Protein AF-A0A3P6PUI5-F1 (afdb_monomer)

Organism: Anisakis simplex (NCBI:txid6269)

pLDDT: mean 71.24, std 19.74, range [32.16, 93.94]

Foldseek 3Di:
DDDDDPDQDPDPDPDPDPDPDDPDDDHDHVLNVCLLVLVVVVVCVVFDQQDQPLVVLCQQQVVLNVQSVVLDPRRDGNVNDDPVSSVSSCVSRVVRLDPSGPCNVVSVVSCVVSVDDDPVVVPPD

Secondary structure (DSSP, 8-state):
------------------------S----HHHHHHHHHHHHHHHTT--TTSBHHHHHHHH-GGGHHHHHHHS-TT-BGGG--HHHHHHHHHHHHTT-STT-TTHHHHHHHHHHHSPPPGGGS---

Structure (mmCIF, N/CA/C/O backbone):
data_AF-A0A3P6PUI5-F1
#
_entry.id   AF-A0A3P6PUI5-F1
#
loop_
_atom_site.group_PDB
_atom_site.id
_atom_site.type_symbol
_atom_site.label_atom_id
_atom_site.label_alt_id
_atom_site.label_comp_id
_atom_site.label_asym_id
_atom_site.label_entity_id
_atom_site.label_seq_id
_atom_site.pdbx_PDB_ins_code
_atom_site.Cartn_x
_atom_site.Cartn_y
_atom_site.Cartn_z
_atom_site.occupancy
_atom_site.B_iso_or_equiv
_atom_site.auth_seq_id
_atom_site.auth_comp_id
_atom_site.auth_asym_id
_atom_site.auth_atom_id
_atom_site.pdbx_PDB_model_num
ATOM 1 N N . MET A 1 1 ? -5.013 -26.810 -13.406 1.00 37.06 1 MET A N 1
ATOM 2 C CA . MET A 1 1 ? -4.726 -25.360 -13.401 1.00 37.06 1 MET A CA 1
ATOM 3 C C . MET A 1 1 ? -3.302 -25.180 -13.888 1.00 37.06 1 MET A C 1
ATOM 5 O O . MET A 1 1 ? -2.391 -25.677 -13.243 1.00 37.06 1 MET A O 1
ATOM 9 N N . GLN A 1 2 ? -3.127 -24.600 -15.072 1.00 32.16 2 GLN A N 1
ATOM 10 C CA . GLN A 1 2 ? -1.831 -24.424 -15.724 1.00 32.16 2 GLN A CA 1
ATOM 11 C C . GLN A 1 2 ? -1.387 -22.988 -15.429 1.00 32.16 2 GLN A C 1
ATOM 13 O O . GLN A 1 2 ? -2.046 -22.048 -15.863 1.00 32.16 2 GLN A O 1
ATOM 18 N N . ILE A 1 3 ? -0.349 -22.814 -14.609 1.00 42.12 3 ILE A N 1
ATOM 19 C CA . ILE A 1 3 ? 0.228 -21.490 -14.357 1.00 42.12 3 ILE A CA 1
ATOM 20 C C . ILE A 1 3 ? 0.947 -21.085 -15.648 1.00 42.12 3 ILE A C 1
ATOM 22 O O . ILE A 1 3 ? 1.871 -21.772 -16.081 1.00 42.12 3 ILE A O 1
ATOM 26 N N . GLY A 1 4 ? 0.454 -20.034 -16.306 1.00 42.62 4 GLY A N 1
ATOM 27 C CA . GLY A 1 4 ? 1.044 -19.498 -17.530 1.00 42.62 4 GLY A CA 1
ATOM 28 C C . GLY A 1 4 ? 2.492 -19.063 -17.299 1.00 42.62 4 GLY A C 1
ATOM 29 O O . GLY A 1 4 ? 2.821 -18.497 -16.259 1.00 42.62 4 GLY A O 1
ATOM 30 N N . SER A 1 5 ? 3.361 -19.362 -18.265 1.00 39.81 5 SER A N 1
ATOM 31 C CA . SER A 1 5 ? 4.780 -19.007 -18.226 1.00 39.81 5 SER A CA 1
ATOM 32 C C . SER A 1 5 ? 4.955 -17.484 -18.244 1.00 39.81 5 SER A C 1
ATOM 34 O O . SER A 1 5 ? 4.629 -16.832 -19.236 1.00 39.81 5 SER A O 1
ATOM 36 N N . LEU A 1 6 ? 5.482 -16.913 -17.158 1.00 38.72 6 LEU A N 1
ATOM 37 C CA . LEU A 1 6 ? 5.950 -15.527 -17.116 1.00 38.72 6 LEU A CA 1
ATOM 38 C C . LEU A 1 6 ? 7.281 -15.449 -17.872 1.00 38.72 6 LEU A C 1
ATOM 40 O O . LEU A 1 6 ? 8.345 -15.730 -17.323 1.00 38.72 6 LEU A O 1
ATOM 44 N N . THR A 1 7 ? 7.218 -15.094 -19.152 1.00 40.38 7 THR A N 1
ATOM 45 C CA . THR A 1 7 ? 8.421 -14.876 -19.961 1.00 40.38 7 THR A CA 1
ATOM 46 C C . THR A 1 7 ? 8.970 -13.486 -19.639 1.00 40.38 7 THR A C 1
ATOM 48 O O . THR A 1 7 ? 8.430 -12.484 -20.100 1.00 40.38 7 THR A O 1
ATOM 51 N N . LEU A 1 8 ? 10.021 -13.409 -18.814 1.00 38.25 8 LEU A N 1
ATOM 52 C CA . LEU A 1 8 ? 10.769 -12.166 -18.601 1.00 38.25 8 LEU A CA 1
ATOM 53 C C . LEU A 1 8 ? 11.559 -11.840 -19.877 1.00 38.25 8 LEU A C 1
ATOM 55 O O . LEU A 1 8 ? 12.567 -12.483 -20.171 1.00 38.25 8 LEU A O 1
ATOM 59 N N . ALA A 1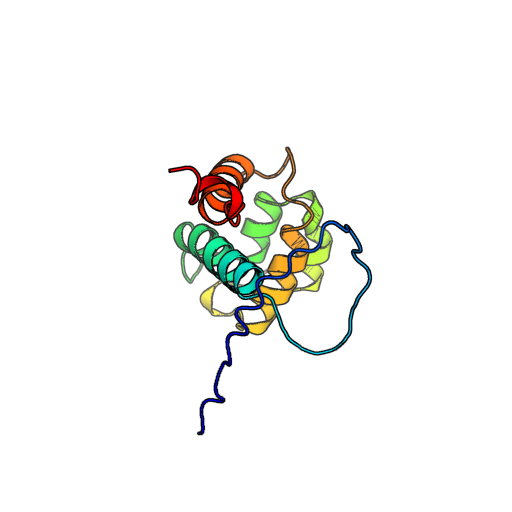 9 ? 11.126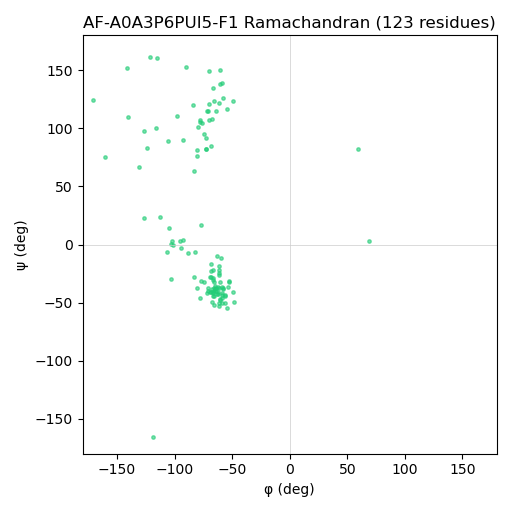 -10.827 -20.624 1.00 43.66 9 ALA A N 1
ATOM 60 C CA . ALA A 1 9 ? 11.938 -10.254 -21.689 1.00 43.66 9 ALA A CA 1
ATOM 61 C C . ALA A 1 9 ? 13.030 -9.375 -21.060 1.00 43.66 9 ALA A C 1
ATOM 63 O O . ALA A 1 9 ? 12.764 -8.273 -20.582 1.00 43.66 9 ALA A O 1
ATOM 64 N N . ASN A 1 10 ? 14.270 -9.869 -21.033 1.00 39.94 10 ASN A N 1
ATOM 65 C CA . ASN A 1 10 ? 15.436 -9.080 -20.639 1.00 39.94 10 ASN A CA 1
ATOM 66 C C . ASN A 1 10 ? 15.929 -8.261 -21.843 1.00 39.94 10 ASN A C 1
ATOM 68 O O . ASN A 1 10 ? 17.021 -8.491 -22.360 1.00 39.94 10 ASN A O 1
ATOM 72 N N . THR A 1 11 ? 15.091 -7.349 -22.340 1.00 38.31 11 THR A N 1
ATOM 73 C CA . THR A 1 11 ? 15.483 -6.435 -23.416 1.00 38.31 11 THR A CA 1
ATOM 74 C C . THR A 1 11 ? 16.334 -5.327 -22.809 1.00 38.31 11 THR A C 1
ATOM 76 O O . THR A 1 11 ? 15.832 -4.441 -22.116 1.00 38.31 11 THR A O 1
ATOM 79 N N . ILE A 1 12 ? 17.644 -5.394 -23.047 1.00 42.22 12 ILE A N 1
ATOM 80 C CA . ILE A 1 12 ? 18.561 -4.274 -22.831 1.00 42.22 12 ILE A CA 1
ATOM 81 C C . ILE A 1 12 ? 18.268 -3.275 -23.957 1.00 42.22 12 ILE A C 1
ATOM 83 O O . ILE A 1 12 ? 18.902 -3.305 -25.005 1.00 42.22 12 ILE A O 1
ATOM 87 N N . ALA A 1 13 ? 17.228 -2.463 -23.775 1.00 39.44 13 ALA A N 1
ATOM 88 C CA . ALA A 1 13 ? 16.970 -1.315 -24.630 1.00 39.44 13 ALA A CA 1
ATOM 89 C C . ALA A 1 13 ? 17.932 -0.201 -24.204 1.00 39.44 13 ALA A C 1
ATOM 91 O O . ALA A 1 13 ? 17.796 0.366 -23.118 1.00 39.44 13 ALA A O 1
ATOM 92 N N . ASN A 1 14 ? 18.943 0.050 -25.035 1.00 41.94 14 ASN A N 1
ATOM 93 C CA . ASN A 1 14 ? 19.571 1.361 -25.096 1.00 41.94 14 ASN A CA 1
ATOM 94 C C . ASN A 1 14 ? 18.565 2.273 -25.801 1.00 41.94 14 ASN A C 1
ATOM 96 O O . ASN A 1 14 ? 18.567 2.309 -27.023 1.00 41.94 14 ASN A O 1
ATOM 100 N N . ASP A 1 15 ? 17.702 2.942 -25.045 1.00 38.16 15 ASP A N 1
ATOM 101 C CA . ASP A 1 15 ? 16.873 4.028 -25.566 1.00 38.16 15 ASP A CA 1
ATOM 102 C C . ASP A 1 15 ? 17.094 5.246 -24.673 1.00 38.16 15 ASP A C 1
ATOM 104 O O . ASP A 1 15 ? 16.552 5.365 -23.571 1.00 38.16 15 ASP A O 1
ATOM 108 N N . ASP A 1 16 ? 17.979 6.114 -25.158 1.00 44.59 16 ASP A N 1
ATOM 109 C CA . ASP A 1 16 ? 17.875 7.549 -24.957 1.00 44.59 16 ASP A CA 1
ATOM 110 C C . ASP A 1 16 ? 16.650 8.005 -25.759 1.00 44.59 16 ASP A C 1
ATOM 112 O O . ASP A 1 16 ? 16.802 8.356 -26.916 1.00 44.59 16 ASP A O 1
ATOM 116 N N . ASP A 1 17 ? 15.443 7.911 -25.201 1.00 39.81 17 ASP A N 1
ATOM 117 C CA . ASP A 1 17 ? 14.344 8.820 -25.540 1.00 39.81 17 ASP A CA 1
ATOM 118 C C . ASP A 1 17 ? 13.164 8.621 -24.580 1.00 39.81 17 ASP A C 1
ATOM 120 O O . ASP A 1 17 ? 12.647 7.528 -24.341 1.00 39.81 17 ASP A O 1
ATOM 124 N N . ASP A 1 18 ? 12.797 9.741 -23.975 1.00 46.84 18 ASP A N 1
ATOM 125 C CA . ASP A 1 18 ? 11.717 9.930 -23.024 1.00 46.84 18 ASP A CA 1
ATOM 126 C C . ASP A 1 18 ? 10.413 10.056 -23.833 1.00 46.84 18 ASP A C 1
ATOM 128 O O . ASP A 1 18 ? 9.968 11.161 -24.135 1.00 46.84 18 ASP A O 1
ATOM 132 N N . ASP A 1 19 ? 9.825 8.931 -24.253 1.00 36.50 19 ASP A N 1
ATOM 133 C CA . ASP A 1 19 ? 8.465 8.918 -24.803 1.00 36.50 19 ASP A CA 1
ATOM 134 C C . ASP A 1 19 ? 7.531 8.093 -23.911 1.00 36.50 19 ASP A C 1
ATOM 136 O O . ASP A 1 19 ? 7.493 6.862 -23.911 1.00 36.50 19 ASP A O 1
ATOM 140 N N . LEU A 1 20 ? 6.766 8.827 -23.106 1.00 45.81 20 LEU A N 1
ATOM 141 C CA . LEU A 1 20 ? 5.728 8.342 -22.201 1.00 45.81 20 LEU A CA 1
ATOM 142 C C . LEU A 1 20 ? 4.421 7.971 -22.931 1.00 45.81 20 LEU A C 1
ATOM 144 O O . LEU A 1 20 ? 3.380 7.840 -22.282 1.00 45.81 20 LEU A O 1
ATOM 148 N N . THR A 1 21 ? 4.432 7.786 -24.256 1.00 46.12 21 THR A N 1
ATOM 149 C CA . THR A 1 21 ? 3.222 7.484 -25.034 1.00 46.12 21 THR A CA 1
ATOM 150 C C . THR A 1 21 ? 3.341 6.198 -25.859 1.00 46.12 21 THR A C 1
ATOM 152 O O . THR A 1 21 ? 3.603 6.202 -27.052 1.00 46.12 21 THR A O 1
ATOM 155 N N . GLY A 1 22 ? 3.089 5.045 -25.228 1.00 36.97 22 GLY A N 1
ATOM 156 C CA . GLY A 1 22 ? 3.090 3.760 -25.938 1.00 36.97 22 GLY A CA 1
ATOM 157 C C . GLY A 1 22 ? 2.350 2.645 -25.208 1.00 36.97 22 GLY A C 1
ATOM 158 O O . GLY A 1 22 ? 2.963 1.746 -24.640 1.00 36.97 22 GLY A O 1
ATOM 159 N N . VAL A 1 23 ? 1.015 2.690 -25.223 1.00 48.41 23 VAL A N 1
ATOM 160 C CA . VAL A 1 23 ? 0.153 1.567 -24.816 1.00 48.41 23 VAL A CA 1
ATOM 161 C C . VAL A 1 23 ? 0.059 0.582 -25.982 1.00 48.41 23 VAL A C 1
ATOM 163 O O . VAL A 1 23 ? -0.955 0.551 -26.666 1.00 48.41 23 VAL A O 1
ATOM 166 N N . GLU A 1 24 ? 1.095 -0.225 -26.233 1.00 42.88 24 GLU A N 1
ATOM 167 C CA . GLU A 1 24 ? 1.026 -1.295 -27.241 1.00 42.88 24 GLU A CA 1
ATOM 168 C C . GLU A 1 24 ? 1.742 -2.570 -26.746 1.00 42.88 24 GLU A C 1
ATOM 170 O O . GLU A 1 24 ? 2.958 -2.626 -26.620 1.00 42.88 24 GLU A O 1
ATOM 175 N N . ASN A 1 25 ? 0.954 -3.613 -26.449 1.00 40.25 25 ASN A N 1
ATOM 176 C CA . ASN A 1 25 ? 1.363 -4.999 -26.168 1.00 40.25 25 ASN A CA 1
ATOM 177 C C . ASN A 1 25 ? 2.320 -5.274 -24.984 1.00 40.25 25 ASN A C 1
ATOM 179 O O . ASN A 1 25 ? 3.483 -5.623 -25.146 1.00 40.25 25 ASN A O 1
ATOM 183 N N . GLY A 1 26 ? 1.744 -5.352 -23.779 1.00 46.69 26 GLY A N 1
ATOM 184 C CA . GLY A 1 26 ? 1.833 -6.565 -22.946 1.00 46.69 26 GLY A CA 1
ATOM 185 C C . GLY A 1 26 ? 3.174 -6.980 -22.324 1.00 46.69 26 GLY A C 1
ATOM 186 O O . GLY A 1 26 ? 3.208 -8.006 -21.648 1.00 46.69 26 GLY A O 1
ATOM 187 N N . THR A 1 27 ? 4.259 -6.227 -22.477 1.00 47.41 27 THR A N 1
ATOM 188 C CA . THR A 1 27 ? 5.498 -6.473 -21.723 1.00 47.41 27 THR A CA 1
ATOM 189 C C . THR A 1 27 ? 5.666 -5.417 -20.643 1.00 47.41 27 THR A C 1
ATOM 191 O O . THR A 1 27 ? 6.282 -4.378 -20.856 1.00 47.41 27 THR A O 1
ATOM 194 N N . CYS A 1 28 ? 5.117 -5.690 -19.457 1.00 55.72 28 CYS A N 1
ATOM 195 C CA . CYS A 1 28 ? 5.483 -4.948 -18.254 1.00 55.72 28 CYS A CA 1
ATOM 196 C C . CYS A 1 28 ? 6.984 -5.167 -18.016 1.00 55.72 28 CYS A C 1
ATOM 198 O O . CYS A 1 28 ? 7.429 -6.319 -17.932 1.00 55.72 28 CYS A O 1
ATOM 200 N N . ARG A 1 29 ? 7.786 -4.093 -17.969 1.00 69.44 29 ARG A N 1
ATOM 201 C CA . ARG A 1 29 ? 9.230 -4.244 -17.751 1.00 69.44 29 ARG A CA 1
ATOM 202 C C . ARG A 1 29 ? 9.403 -4.917 -16.395 1.00 69.44 29 ARG A C 1
ATOM 204 O O . ARG A 1 29 ? 8.737 -4.559 -15.427 1.00 69.44 29 ARG A O 1
ATOM 211 N N . ALA A 1 30 ? 10.320 -5.877 -16.295 1.00 73.31 30 ALA A N 1
ATOM 212 C CA . ALA A 1 30 ? 10.578 -6.567 -15.029 1.00 73.31 30 ALA A CA 1
ATOM 213 C C . ALA A 1 30 ? 10.865 -5.581 -13.879 1.00 73.31 30 ALA A C 1
ATOM 215 O O . ALA A 1 30 ? 10.498 -5.838 -12.736 1.00 73.31 30 ALA A O 1
ATOM 216 N N . ALA A 1 31 ? 11.464 -4.429 -14.199 1.00 69.88 31 ALA A N 1
ATOM 217 C CA . ALA A 1 31 ? 11.679 -3.326 -13.273 1.00 69.88 31 ALA A CA 1
ATOM 218 C C . ALA A 1 31 ? 10.373 -2.777 -12.666 1.00 69.88 31 ALA A C 1
ATOM 220 O O . ALA A 1 31 ? 10.331 -2.552 -11.460 1.00 69.88 31 ALA A O 1
ATOM 221 N N . ASP A 1 32 ? 9.308 -2.625 -13.455 1.00 74.12 32 ASP A N 1
ATOM 222 C CA . ASP A 1 32 ? 8.022 -2.081 -13.001 1.00 74.12 32 ASP A CA 1
ATOM 223 C C . ASP A 1 32 ? 7.299 -3.073 -12.082 1.00 74.12 32 ASP A C 1
ATOM 225 O O . ASP A 1 32 ? 6.769 -2.694 -11.036 1.00 74.12 32 ASP A O 1
ATOM 229 N N . ILE A 1 33 ? 7.350 -4.368 -12.419 1.00 79.50 33 ILE A N 1
ATOM 230 C CA . ILE A 1 33 ? 6.821 -5.443 -11.565 1.00 79.50 33 ILE A CA 1
ATOM 231 C C . ILE A 1 33 ? 7.566 -5.459 -10.231 1.00 79.50 33 ILE A C 1
ATOM 233 O O . ILE A 1 33 ? 6.945 -5.454 -9.166 1.00 79.50 33 ILE A O 1
ATOM 237 N N . LEU A 1 34 ? 8.901 -5.460 -10.279 1.00 77.06 34 LEU A N 1
ATOM 238 C CA . LEU A 1 34 ? 9.729 -5.453 -9.077 1.00 77.06 34 LEU A CA 1
ATOM 239 C C . LEU A 1 34 ? 9.431 -4.223 -8.228 1.00 77.06 34 LEU A C 1
ATOM 241 O O . LEU A 1 34 ? 9.250 -4.364 -7.026 1.00 77.06 34 LEU A O 1
ATOM 245 N N . LEU A 1 35 ? 9.300 -3.048 -8.836 1.00 79.00 35 LEU A N 1
ATOM 246 C CA . LEU A 1 35 ? 8.964 -1.817 -8.137 1.00 79.00 35 LEU A CA 1
ATOM 247 C C . LEU A 1 35 ? 7.602 -1.897 -7.432 1.00 79.00 35 LEU A C 1
ATOM 249 O O . LEU A 1 35 ? 7.527 -1.564 -6.248 1.00 79.00 35 LEU A O 1
ATOM 253 N N . LYS A 1 36 ? 6.555 -2.388 -8.109 1.00 83.94 36 LYS A N 1
ATOM 254 C CA . LYS A 1 36 ? 5.218 -2.601 -7.522 1.00 83.94 36 LYS A CA 1
ATOM 255 C C . LYS A 1 36 ? 5.255 -3.555 -6.327 1.00 83.94 36 LYS A C 1
ATOM 257 O O . LYS A 1 36 ? 4.753 -3.230 -5.250 1.00 83.94 36 LYS A O 1
ATOM 262 N N . TYR A 1 37 ? 5.889 -4.718 -6.487 1.00 83.06 37 TYR A N 1
ATOM 263 C CA . TYR A 1 37 ? 6.038 -5.702 -5.406 1.00 83.06 37 TYR A CA 1
ATOM 264 C C . TYR A 1 37 ? 6.770 -5.119 -4.209 1.00 83.06 37 TYR A C 1
ATOM 266 O O . TYR A 1 37 ? 6.384 -5.295 -3.054 1.00 83.06 37 TYR A O 1
ATOM 274 N N . ALA A 1 38 ? 7.858 -4.432 -4.502 1.00 79.38 38 ALA A N 1
ATOM 275 C CA . ALA A 1 38 ? 8.767 -3.927 -3.512 1.00 79.38 38 ALA A CA 1
ATOM 276 C C . ALA A 1 38 ? 8.101 -2.744 -2.750 1.00 79.38 38 ALA A C 1
ATOM 278 O O . ALA A 1 38 ? 8.196 -2.677 -1.521 1.00 79.38 38 ALA A O 1
ATOM 279 N N . PHE A 1 39 ? 7.319 -1.896 -3.436 1.00 85.00 39 PHE A N 1
ATOM 280 C CA . PHE A 1 39 ? 6.424 -0.912 -2.814 1.00 85.00 39 PHE A CA 1
ATOM 281 C C . PHE A 1 39 ? 5.465 -1.580 -1.824 1.00 85.00 39 PHE A C 1
ATOM 283 O O . PHE A 1 39 ? 5.446 -1.218 -0.644 1.00 85.00 39 PHE A O 1
ATOM 290 N N . TRP A 1 40 ? 4.713 -2.589 -2.274 1.00 87.62 40 TRP A N 1
ATOM 291 C CA . TRP A 1 40 ? 3.713 -3.232 -1.429 1.00 87.62 40 TRP A CA 1
ATOM 292 C C . TRP A 1 40 ? 4.328 -3.966 -0.246 1.00 87.62 40 TRP A C 1
ATOM 294 O O . TRP A 1 40 ? 3.792 -3.838 0.847 1.00 87.62 40 TRP A O 1
ATOM 304 N N . LEU A 1 41 ? 5.488 -4.609 -0.399 1.00 84.81 41 LEU A N 1
ATOM 305 C CA . LEU A 1 41 ? 6.216 -5.209 0.724 1.00 84.81 41 LEU A CA 1
ATOM 306 C C . LEU A 1 41 ? 6.522 -4.189 1.830 1.00 84.81 41 LEU A C 1
ATOM 308 O O . LEU A 1 41 ? 6.336 -4.491 3.009 1.00 84.81 41 LEU A O 1
ATOM 312 N N . ASN A 1 42 ? 6.957 -2.980 1.464 1.00 83.12 42 ASN A N 1
ATOM 313 C CA . ASN A 1 42 ? 7.243 -1.924 2.436 1.00 83.12 42 ASN A CA 1
ATOM 314 C C . ASN A 1 42 ? 5.963 -1.410 3.116 1.00 83.12 42 ASN A C 1
ATOM 316 O O . ASN A 1 42 ? 5.937 -1.201 4.330 1.00 83.12 42 ASN A O 1
ATOM 320 N N . ILE A 1 43 ? 4.884 -1.239 2.347 1.00 86.12 43 ILE A N 1
ATOM 321 C CA . ILE A 1 43 ? 3.589 -0.795 2.872 1.00 86.12 43 ILE A CA 1
ATOM 322 C C . ILE A 1 43 ? 2.985 -1.847 3.806 1.00 86.12 43 ILE A C 1
ATOM 324 O O . ILE A 1 43 ? 2.649 -1.538 4.949 1.00 86.12 43 ILE A O 1
ATOM 328 N N . THR A 1 44 ? 2.875 -3.099 3.363 1.00 86.88 44 THR A N 1
ATOM 329 C CA . THR A 1 44 ? 2.220 -4.167 4.127 1.00 86.88 44 THR A CA 1
ATOM 330 C C . THR A 1 44 ? 3.000 -4.551 5.376 1.00 86.88 44 THR A C 1
ATOM 332 O O . THR A 1 44 ? 2.381 -4.929 6.365 1.00 86.88 44 THR A O 1
ATOM 335 N N . ALA A 1 45 ? 4.330 -4.387 5.391 1.00 86.00 45 ALA A N 1
ATOM 336 C CA . ALA A 1 45 ? 5.141 -4.589 6.596 1.00 86.00 45 ALA A CA 1
ATOM 337 C C . ALA A 1 45 ? 4.763 -3.638 7.751 1.00 86.00 45 ALA A C 1
ATOM 339 O O . ALA A 1 45 ? 5.032 -3.942 8.912 1.00 86.00 45 ALA A O 1
ATOM 340 N N . LYS A 1 46 ? 4.122 -2.501 7.449 1.00 86.12 46 LYS A N 1
ATOM 341 C CA . LYS A 1 46 ? 3.638 -1.519 8.436 1.00 86.12 46 LYS A CA 1
ATOM 342 C C . LYS A 1 46 ? 2.167 -1.718 8.817 1.00 86.12 46 LYS A C 1
ATOM 344 O O . LYS A 1 46 ? 1.613 -0.911 9.566 1.00 86.12 46 LYS A O 1
ATOM 349 N N . LEU A 1 47 ? 1.514 -2.752 8.286 1.00 90.69 47 LEU A N 1
ATOM 350 C CA . LEU A 1 47 ? 0.080 -2.987 8.422 1.00 90.69 47 LEU A CA 1
ATOM 351 C C . LEU A 1 47 ? -0.205 -4.345 9.070 1.00 90.69 47 LEU A C 1
ATOM 353 O O . LEU A 1 47 ? 0.624 -5.248 9.089 1.00 90.69 47 LEU A O 1
ATOM 357 N N . THR A 1 48 ? -1.421 -4.495 9.592 1.00 91.88 48 THR A N 1
ATOM 358 C CA . THR A 1 48 ? -1.949 -5.785 10.053 1.00 91.88 48 THR A CA 1
ATOM 359 C C . THR A 1 48 ? -3.142 -6.185 9.194 1.00 91.88 48 THR A C 1
ATOM 361 O O . THR A 1 48 ? -3.790 -5.327 8.597 1.00 91.88 48 THR A O 1
ATOM 364 N N . ALA A 1 49 ? -3.505 -7.470 9.196 1.00 90.12 49 ALA A N 1
ATOM 365 C CA . ALA A 1 49 ? -4.664 -7.982 8.456 1.00 90.12 49 ALA A CA 1
ATOM 366 C C . ALA A 1 49 ? -5.975 -7.219 8.744 1.00 90.12 49 ALA A C 1
ATOM 368 O O . ALA A 1 49 ? -6.815 -7.068 7.862 1.00 90.12 49 ALA A O 1
ATOM 369 N N . LYS A 1 50 ? -6.148 -6.711 9.974 1.00 92.25 50 LYS A N 1
ATOM 370 C CA . LYS A 1 50 ? -7.356 -5.984 10.405 1.00 92.25 50 LYS A CA 1
ATOM 371 C C . LYS A 1 50 ? -7.304 -4.480 10.133 1.00 92.25 50 LYS A C 1
ATOM 373 O O . LYS A 1 50 ? -8.291 -3.795 10.390 1.00 92.25 50 LYS A O 1
ATOM 378 N N . THR A 1 51 ? -6.167 -3.955 9.686 1.00 93.44 51 THR A N 1
ATOM 379 C CA . THR A 1 51 ? -5.996 -2.520 9.460 1.00 93.44 51 THR A CA 1
ATOM 380 C C . THR A 1 51 ? -6.883 -2.062 8.305 1.00 93.44 51 THR A C 1
ATOM 382 O O . THR A 1 51 ? -6.902 -2.710 7.262 1.00 93.44 51 THR A O 1
ATOM 385 N N . ASN A 1 52 ? -7.589 -0.941 8.484 1.00 93.94 52 ASN A N 1
ATOM 386 C CA . ASN A 1 52 ? -8.298 -0.270 7.396 1.00 93.94 52 ASN A CA 1
ATOM 387 C C . ASN A 1 52 ? -7.264 0.302 6.414 1.00 93.94 52 ASN A C 1
ATOM 389 O O . ASN A 1 52 ? -6.540 1.246 6.748 1.00 93.94 52 ASN A O 1
ATOM 393 N N . LEU A 1 53 ? -7.159 -0.313 5.236 1.00 92.38 53 LEU A N 1
ATOM 394 C CA . LEU A 1 53 ? -6.176 0.068 4.230 1.00 92.38 53 LEU A CA 1
ATOM 395 C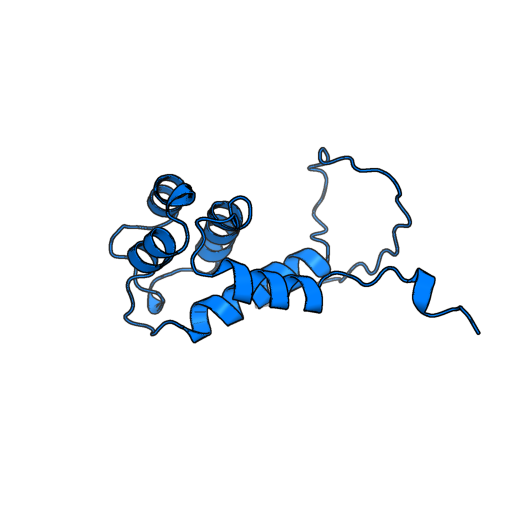 C . LEU A 1 53 ? -6.517 1.432 3.627 1.00 92.38 53 LEU A C 1
ATOM 397 O O . LEU A 1 53 ? -5.617 2.253 3.473 1.00 92.38 53 LEU A O 1
ATOM 401 N N . SER A 1 54 ? -7.800 1.693 3.354 1.00 92.06 54 SER A N 1
ATOM 402 C CA . SER A 1 54 ? -8.264 2.972 2.804 1.00 92.06 54 SER A CA 1
ATOM 403 C C . SER A 1 54 ? -7.840 4.137 3.697 1.00 92.06 54 SER A C 1
ATOM 405 O O . SER A 1 54 ? -7.203 5.078 3.225 1.00 92.06 54 SER A O 1
ATOM 407 N N . ASP A 1 55 ? -8.106 4.050 5.001 1.00 92.94 55 ASP A N 1
ATOM 408 C CA . ASP A 1 55 ? -7.743 5.120 5.938 1.00 92.94 55 ASP A CA 1
ATOM 409 C C . ASP A 1 55 ? -6.229 5.338 6.008 1.00 92.94 55 ASP A C 1
ATOM 411 O O . ASP A 1 55 ? -5.760 6.477 6.002 1.00 92.94 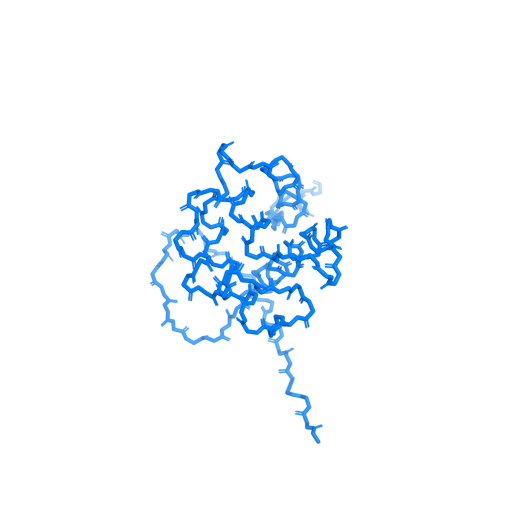55 ASP A O 1
ATOM 415 N N . ARG A 1 56 ? -5.442 4.256 6.042 1.00 92.69 56 ARG A N 1
ATOM 416 C CA . ARG A 1 56 ? -3.977 4.356 6.097 1.00 92.69 56 ARG A CA 1
ATOM 417 C C . ARG A 1 56 ? -3.385 4.949 4.830 1.00 92.69 56 ARG A C 1
ATOM 419 O O . ARG A 1 56 ? -2.524 5.821 4.925 1.00 92.69 56 ARG A O 1
ATOM 426 N N . LEU A 1 57 ? -3.856 4.521 3.664 1.00 90.81 57 LEU A N 1
ATOM 427 C CA . LEU A 1 57 ? -3.394 5.075 2.397 1.00 90.81 57 LEU A CA 1
ATOM 428 C C . LEU A 1 57 ? -3.765 6.554 2.278 1.00 90.81 57 LEU A C 1
ATOM 430 O O . LEU A 1 57 ? -2.919 7.341 1.878 1.00 90.81 57 LEU A O 1
ATOM 434 N N . ARG A 1 58 ? -4.961 6.972 2.707 1.00 90.75 58 ARG A N 1
ATOM 435 C CA . ARG A 1 58 ? -5.335 8.400 2.719 1.00 90.75 58 ARG A CA 1
ATOM 436 C C . ARG A 1 58 ? -4.480 9.228 3.677 1.00 90.75 58 ARG A C 1
ATOM 438 O O . ARG A 1 58 ? -4.165 10.368 3.367 1.00 90.75 58 ARG A O 1
ATOM 445 N N . GLN A 1 59 ? -4.088 8.666 4.821 1.00 90.56 59 GLN A N 1
ATOM 446 C CA . GLN A 1 59 ? -3.173 9.334 5.754 1.00 90.56 59 GLN A CA 1
ATOM 447 C C . GLN A 1 59 ? -1.771 9.507 5.165 1.00 90.56 59 GLN A C 1
ATOM 449 O O . GLN A 1 59 ? -1.141 10.537 5.377 1.00 90.56 59 GLN A O 1
ATOM 454 N N . TRP A 1 60 ? -1.265 8.498 4.454 1.00 89.75 60 TRP A N 1
ATOM 455 C CA . TRP A 1 60 ? 0.080 8.543 3.878 1.00 89.75 60 TRP A CA 1
ATOM 456 C C . TRP A 1 60 ? 0.153 9.279 2.542 1.00 89.75 60 TRP A C 1
ATOM 458 O O . TRP A 1 60 ? 1.205 9.833 2.240 1.00 89.75 60 TRP A O 1
ATOM 468 N N . PHE A 1 61 ? -0.939 9.292 1.777 1.00 89.25 61 PHE A N 1
ATOM 469 C CA . PHE A 1 61 ? -1.054 9.877 0.441 1.00 89.25 61 PHE A CA 1
ATOM 470 C C . PHE A 1 61 ? -2.306 10.772 0.361 1.00 89.25 61 PHE A C 1
ATOM 472 O O . PHE A 1 61 ? -3.264 10.436 -0.346 1.00 89.25 61 PHE A O 1
ATOM 479 N N . PRO A 1 62 ? -2.338 11.903 1.089 1.00 88.19 62 PRO A N 1
ATOM 480 C CA . PRO A 1 62 ? -3.527 12.753 1.182 1.00 88.19 62 PRO A CA 1
ATOM 481 C C . PRO A 1 62 ? -4.000 13.276 -0.182 1.00 88.19 62 PRO A C 1
ATOM 483 O O . PRO A 1 62 ? -5.200 13.295 -0.448 1.00 88.19 62 PRO A O 1
ATOM 486 N N . GLU A 1 63 ? -3.082 13.596 -1.095 1.00 88.31 63 GLU A N 1
ATOM 487 C CA . GLU A 1 63 ? -3.424 14.038 -2.457 1.00 88.31 63 GLU A CA 1
ATOM 488 C C . GLU A 1 63 ? -4.084 12.950 -3.313 1.00 88.31 63 GLU A C 1
ATOM 490 O O . GLU A 1 63 ? -4.805 13.237 -4.266 1.00 88.31 63 GLU A O 1
ATOM 495 N N . SER A 1 64 ? -3.876 11.680 -2.961 1.00 89.56 64 SER A N 1
ATOM 496 C CA . SER A 1 64 ? -4.464 10.54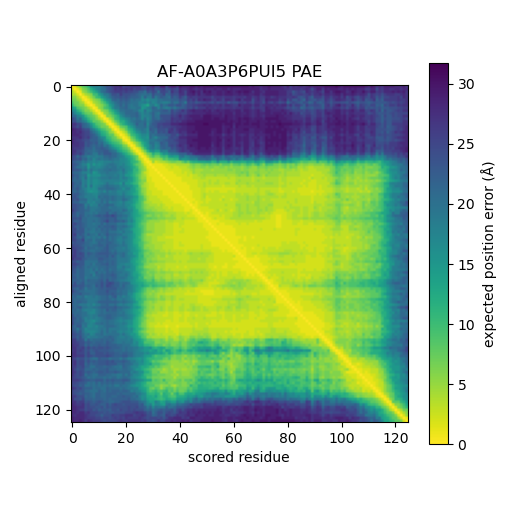0 -3.671 1.00 89.56 64 SER A CA 1
ATOM 497 C C . SER A 1 64 ? -5.795 10.097 -3.067 1.00 89.56 64 SER A C 1
ATOM 499 O O . SER A 1 64 ? -6.365 9.102 -3.515 1.00 89.56 64 SER A O 1
ATOM 501 N N . ALA A 1 65 ? -6.313 10.801 -2.052 1.00 88.81 65 ALA A N 1
ATOM 502 C CA . ALA A 1 65 ? -7.451 10.331 -1.269 1.00 88.81 65 ALA A CA 1
ATOM 503 C C . ALA A 1 65 ? -8.711 10.063 -2.110 1.00 88.81 65 ALA A C 1
ATOM 505 O O . ALA A 1 65 ? -9.386 9.061 -1.862 1.00 88.81 65 ALA A O 1
ATOM 506 N N . SER A 1 66 ? -9.003 10.891 -3.123 1.00 89.31 66 SER A N 1
ATOM 507 C CA . SER A 1 66 ? -10.132 10.652 -4.044 1.00 89.31 66 SER A CA 1
ATOM 508 C C . SER A 1 66 ? -9.953 9.342 -4.810 1.00 89.31 66 SER A C 1
ATOM 510 O O . SER A 1 66 ? -10.784 8.446 -4.701 1.00 89.31 66 SER A O 1
ATOM 512 N N . LYS A 1 67 ? -8.800 9.169 -5.470 1.00 90.06 67 LYS A N 1
ATOM 513 C CA . LYS A 1 67 ? -8.481 7.974 -6.269 1.00 90.06 67 LYS A CA 1
ATOM 514 C C . LYS A 1 67 ? -8.458 6.693 -5.427 1.00 90.06 67 LYS A C 1
ATOM 516 O O . LYS A 1 67 ? -8.918 5.644 -5.870 1.00 90.06 67 LYS A O 1
ATOM 521 N N . ILE A 1 68 ? -7.971 6.774 -4.185 1.00 90.81 68 ILE A N 1
ATOM 522 C CA . ILE A 1 68 ? -8.009 5.654 -3.229 1.00 90.81 68 ILE A CA 1
ATOM 523 C C . ILE A 1 68 ? -9.460 5.281 -2.899 1.00 90.81 68 ILE A C 1
ATOM 525 O O . ILE A 1 68 ? -9.789 4.100 -2.844 1.00 90.81 68 ILE A O 1
ATOM 529 N N . SER A 1 69 ? -10.325 6.278 -2.691 1.00 89.69 69 SER A N 1
ATOM 530 C CA . SER A 1 69 ? -11.751 6.071 -2.390 1.00 89.69 69 SER A CA 1
ATOM 531 C C . SER A 1 69 ? -12.525 5.454 -3.551 1.00 89.69 69 SER A C 1
ATOM 533 O O . SER A 1 69 ? -13.484 4.726 -3.322 1.00 89.69 69 SER A O 1
ATOM 535 N N . GLU A 1 70 ? -12.120 5.765 -4.779 1.00 89.19 70 GLU A N 1
ATOM 536 C CA . GLU A 1 70 ? -12.678 5.183 -6.001 1.00 89.19 70 GLU A CA 1
ATOM 537 C C . GLU A 1 70 ? -12.203 3.738 -6.210 1.00 89.19 70 GLU A C 1
ATOM 539 O O . GLU A 1 70 ? -12.952 2.916 -6.728 1.00 89.19 70 GLU A O 1
ATOM 544 N N . SER A 1 71 ? -10.980 3.418 -5.772 1.00 87.50 71 SER A N 1
ATOM 545 C CA . SER A 1 71 ? -10.375 2.093 -5.956 1.00 87.50 71 SER A CA 1
ATOM 546 C C . SER A 1 71 ? -10.854 1.060 -4.935 1.00 87.50 71 SER A C 1
ATOM 548 O O . SER A 1 71 ? -10.987 -0.112 -5.271 1.00 87.50 71 SER A O 1
ATOM 550 N N . ILE A 1 72 ? -11.071 1.461 -3.676 1.00 90.69 72 ILE A N 1
ATOM 551 C CA . ILE A 1 72 ? -11.484 0.558 -2.592 1.00 90.69 72 ILE A CA 1
ATOM 552 C C . ILE A 1 72 ? -12.498 1.220 -1.657 1.00 90.69 72 ILE A C 1
ATOM 554 O O . ILE A 1 72 ? -12.483 2.430 -1.429 1.00 90.69 72 ILE A O 1
ATOM 558 N N . GLY A 1 73 ? -13.354 0.399 -1.045 1.00 88.62 73 GLY A N 1
ATOM 559 C CA . GLY A 1 73 ? -14.325 0.864 -0.055 1.00 88.62 73 GLY A CA 1
ATOM 560 C C . GLY A 1 73 ? -13.673 1.517 1.173 1.00 88.62 73 GLY A C 1
ATOM 561 O O . GLY A 1 73 ? -12.587 1.136 1.611 1.00 88.62 73 GLY A O 1
ATOM 562 N N . SER A 1 74 ? -14.375 2.471 1.789 1.00 87.62 74 SER A N 1
ATOM 563 C CA . SER A 1 74 ? -13.879 3.246 2.940 1.00 87.62 74 SER A CA 1
ATOM 564 C C . SER A 1 74 ? -13.555 2.406 4.180 1.00 87.62 74 SER A C 1
ATOM 566 O O . SER A 1 74 ? -12.735 2.819 4.993 1.00 87.62 74 SER A O 1
ATOM 568 N N . SER A 1 75 ? -14.168 1.230 4.329 1.00 88.62 75 SER A N 1
ATOM 569 C CA . SER A 1 75 ? -13.946 0.296 5.441 1.00 88.62 75 SER A CA 1
ATOM 570 C C . SER A 1 75 ? -13.104 -0.925 5.059 1.00 88.62 75 SER A C 1
ATOM 572 O O . SER A 1 75 ? -13.118 -1.924 5.783 1.00 88.62 75 SER A O 1
ATOM 574 N N . ALA A 1 76 ? -12.430 -0.894 3.908 1.00 90.75 76 ALA A N 1
ATOM 575 C CA . ALA A 1 76 ? -11.737 -2.057 3.375 1.00 90.75 76 ALA A CA 1
ATOM 576 C C . ALA A 1 76 ? -10.493 -2.398 4.213 1.00 90.75 76 ALA A C 1
ATOM 578 O O . ALA A 1 76 ? -9.582 -1.580 4.381 1.00 90.75 76 ALA A O 1
ATOM 579 N N . LYS A 1 77 ? -10.455 -3.616 4.764 1.00 93.25 77 LYS A N 1
ATOM 580 C CA . LYS A 1 77 ? -9.308 -4.106 5.539 1.00 93.25 77 LYS A CA 1
ATOM 581 C C . LYS A 1 77 ? -8.323 -4.804 4.624 1.00 93.25 77 LYS A C 1
ATOM 583 O O . LYS A 1 77 ? -8.734 -5.407 3.646 1.00 93.25 77 LYS A O 1
ATOM 588 N N . VAL A 1 78 ? -7.046 -4.807 5.002 1.00 90.81 78 VAL A N 1
ATOM 589 C CA . VAL A 1 78 ? -5.963 -5.445 4.227 1.00 90.81 78 VAL A CA 1
ATOM 590 C C . VAL A 1 78 ? -6.289 -6.887 3.814 1.00 90.81 78 VAL A C 1
ATOM 592 O O . VAL A 1 78 ? -6.002 -7.266 2.687 1.00 90.81 78 VAL A O 1
ATOM 595 N N . VAL A 1 79 ? -6.893 -7.681 4.704 1.00 90.69 79 VAL A N 1
ATOM 596 C CA . VAL A 1 79 ? -7.242 -9.088 4.426 1.00 90.69 79 VAL A CA 1
ATOM 597 C C . VAL A 1 79 ? -8.359 -9.262 3.392 1.00 90.69 79 VAL A C 1
ATOM 599 O O . VAL A 1 79 ? -8.441 -10.310 2.762 1.00 90.69 79 VAL A O 1
ATOM 602 N N . ASP A 1 80 ? -9.191 -8.239 3.210 1.00 90.50 80 ASP A N 1
ATOM 603 C CA . AS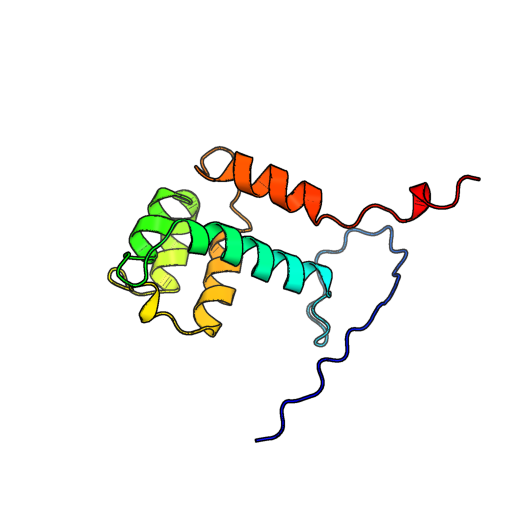P A 1 80 ? -10.356 -8.270 2.325 1.00 90.50 80 ASP A CA 1
ATOM 604 C C . ASP A 1 80 ? -10.028 -7.705 0.926 1.00 90.50 80 ASP A C 1
ATOM 606 O O . ASP A 1 80 ? -10.887 -7.685 0.047 1.00 90.50 80 ASP A O 1
ATOM 610 N N . ILE A 1 81 ? -8.797 -7.219 0.707 1.00 90.38 81 ILE A N 1
ATOM 611 C CA . ILE A 1 81 ? -8.380 -6.623 -0.566 1.00 90.38 81 ILE A CA 1
ATOM 612 C C . ILE A 1 81 ? -7.944 -7.707 -1.542 1.00 90.38 81 ILE A C 1
ATOM 614 O O . ILE A 1 81 ? -6.964 -8.420 -1.322 1.00 90.38 81 ILE A O 1
ATOM 618 N N . GLU A 1 82 ? -8.635 -7.778 -2.674 1.00 89.38 82 GLU A N 1
ATOM 619 C CA . GLU A 1 82 ? -8.208 -8.624 -3.782 1.00 89.38 82 GLU A CA 1
ATOM 620 C C . GLU A 1 82 ? -6.948 -8.090 -4.471 1.00 89.38 82 GLU A C 1
ATOM 622 O O . GLU A 1 82 ? -6.738 -6.883 -4.582 1.00 89.38 82 GLU A O 1
ATOM 627 N N . MET A 1 83 ? -6.139 -9.007 -5.008 1.00 83.94 83 MET A N 1
ATOM 628 C CA . MET A 1 83 ? -4.845 -8.698 -5.625 1.00 83.94 83 MET A CA 1
ATOM 629 C C . MET A 1 83 ? -4.931 -7.616 -6.716 1.00 83.94 83 MET A C 1
ATOM 631 O O . MET A 1 83 ? -4.058 -6.759 -6.787 1.00 83.94 83 MET A O 1
ATOM 635 N N . HIS A 1 84 ? -6.006 -7.602 -7.508 1.00 84.75 84 HIS A N 1
ATOM 636 C CA . HIS A 1 84 ? -6.187 -6.638 -8.596 1.00 84.75 84 HIS A CA 1
ATOM 637 C C . HIS A 1 84 ? -6.363 -5.188 -8.106 1.00 84.75 84 HIS A C 1
ATOM 639 O O . HIS A 1 84 ? -5.944 -4.254 -8.785 1.00 84.75 84 HIS A O 1
ATOM 645 N N . HIS A 1 85 ? -6.912 -4.977 -6.905 1.00 89.31 85 HIS A N 1
ATOM 646 C CA . HIS A 1 85 ? -7.038 -3.636 -6.333 1.00 89.31 85 HIS A CA 1
ATOM 647 C C . HIS A 1 85 ? -5.674 -3.046 -5.955 1.00 89.31 85 HIS A C 1
ATOM 649 O O . HIS A 1 85 ? -5.514 -1.828 -5.969 1.00 89.31 85 HIS A O 1
ATOM 655 N N . PHE A 1 86 ? -4.676 -3.875 -5.629 1.00 88.50 86 PHE A N 1
ATOM 656 C CA . PHE A 1 86 ? -3.332 -3.390 -5.304 1.00 88.50 86 PHE A CA 1
ATOM 657 C C . PHE A 1 86 ? -2.637 -2.751 -6.512 1.00 88.50 86 PHE A C 1
ATOM 659 O O . PHE A 1 86 ? -1.863 -1.812 -6.331 1.00 88.50 86 PHE A O 1
ATOM 666 N N . ASP A 1 87 ? -2.927 -3.206 -7.732 1.00 86.69 87 ASP A N 1
ATOM 667 C CA . ASP A 1 87 ? -2.416 -2.569 -8.947 1.00 86.69 87 ASP A CA 1
ATOM 668 C C . ASP A 1 87 ? -3.025 -1.175 -9.144 1.00 86.69 87 ASP A C 1
ATOM 670 O O . ASP A 1 87 ? -2.285 -0.199 -9.279 1.00 86.69 87 ASP A O 1
ATOM 674 N N . SER A 1 88 ? -4.354 -1.051 -9.054 1.00 88.06 88 SER A N 1
ATOM 675 C CA . SER A 1 88 ? -5.042 0.245 -9.163 1.00 88.06 88 SER A CA 1
ATOM 676 C C . SER A 1 88 ? -4.634 1.216 -8.052 1.00 88.06 88 SER A C 1
ATOM 678 O O . SER A 1 88 ? -4.394 2.398 -8.298 1.00 88.06 88 SER A O 1
ATOM 680 N N . LEU A 1 89 ? -4.487 0.717 -6.821 1.00 90.50 89 LEU A N 1
ATOM 681 C CA . LEU A 1 89 ? -4.015 1.517 -5.693 1.00 90.50 89 LEU A CA 1
ATOM 682 C C . LEU A 1 89 ? -2.573 1.977 -5.884 1.00 90.50 89 LEU A C 1
ATOM 684 O O . LEU A 1 89 ? -2.260 3.110 -5.527 1.00 90.50 89 LEU A O 1
ATOM 688 N N . PHE A 1 90 ? -1.702 1.131 -6.440 1.00 89.06 90 PHE A N 1
ATOM 689 C CA . PHE A 1 90 ? -0.331 1.522 -6.747 1.00 89.06 90 PHE A CA 1
ATOM 690 C C . PHE A 1 90 ? -0.316 2.682 -7.742 1.00 89.06 90 PHE A C 1
ATOM 692 O O . PHE A 1 90 ? 0.341 3.685 -7.488 1.00 89.06 90 PHE A O 1
ATOM 699 N N . GLU A 1 91 ? -1.078 2.592 -8.829 1.00 86.31 91 GLU A N 1
ATOM 700 C CA . GLU A 1 91 ? -1.169 3.664 -9.830 1.00 86.31 91 GLU A CA 1
ATOM 701 C C . GLU A 1 91 ? -1.740 4.960 -9.241 1.00 86.31 91 GLU A C 1
ATOM 703 O O . GLU A 1 91 ? -1.261 6.053 -9.555 1.00 86.31 91 GLU A O 1
ATOM 708 N N . ALA A 1 92 ? -2.706 4.846 -8.326 1.00 86.44 92 ALA A N 1
ATOM 709 C CA . ALA A 1 92 ? -3.294 5.988 -7.637 1.00 86.44 92 ALA A CA 1
ATOM 710 C C . ALA A 1 92 ? -2.287 6.747 -6.757 1.00 86.44 92 ALA A C 1
ATOM 712 O O . ALA A 1 92 ? -2.368 7.974 -6.683 1.00 86.44 92 ALA A O 1
ATOM 713 N N . VAL A 1 93 ? -1.366 6.037 -6.091 1.00 86.69 93 VAL A N 1
ATOM 714 C CA . VAL A 1 93 ? -0.462 6.629 -5.085 1.00 86.69 93 VAL A CA 1
ATOM 715 C C . VAL A 1 93 ? 0.963 6.858 -5.583 1.00 86.69 93 VAL A C 1
ATOM 717 O O . VAL A 1 93 ? 1.618 7.787 -5.118 1.00 86.69 93 VAL A O 1
ATOM 720 N N . TYR A 1 94 ? 1.457 6.050 -6.525 1.00 81.62 94 TYR A N 1
ATOM 721 C CA . TYR A 1 94 ? 2.853 6.084 -6.971 1.00 81.62 94 TYR A CA 1
ATOM 722 C C . TYR A 1 94 ? 3.207 7.400 -7.674 1.00 81.62 94 TYR A C 1
ATOM 724 O O . TYR A 1 94 ? 4.262 7.974 -7.413 1.00 81.62 94 TYR A O 1
ATOM 732 N N . MET A 1 95 ? 2.289 7.926 -8.492 1.00 74.19 95 MET A N 1
ATOM 733 C CA . MET A 1 95 ? 2.471 9.208 -9.189 1.00 74.19 95 MET A CA 1
ATOM 734 C C . MET A 1 95 ? 2.468 10.418 -8.243 1.00 74.19 95 MET A C 1
ATOM 736 O O . MET A 1 95 ? 2.936 11.487 -8.618 1.00 74.19 95 MET A O 1
ATOM 740 N N . ASN A 1 96 ? 1.981 10.241 -7.011 1.00 72.56 96 ASN A N 1
ATOM 741 C CA . ASN A 1 96 ? 1.846 11.294 -6.005 1.00 72.56 96 ASN A CA 1
ATOM 742 C C . ASN A 1 96 ? 2.793 11.077 -4.811 1.00 72.56 96 ASN A C 1
ATOM 744 O O . ASN A 1 96 ? 2.535 11.555 -3.705 1.00 72.56 96 ASN A O 1
ATOM 748 N N . ILE A 1 97 ? 3.894 10.336 -4.992 1.00 73.31 97 ILE A N 1
ATOM 749 C CA . ILE A 1 97 ? 4.965 10.264 -3.987 1.00 73.31 97 ILE A CA 1
ATOM 750 C C . ILE A 1 97 ? 5.721 11.602 -4.010 1.00 73.31 97 ILE A C 1
ATOM 752 O O . ILE A 1 97 ? 6.757 11.745 -4.657 1.00 73.31 97 ILE A O 1
ATOM 756 N N . ASN A 1 98 ? 5.179 12.597 -3.312 1.00 68.81 98 ASN A N 1
ATOM 757 C CA . ASN A 1 98 ? 5.718 13.953 -3.220 1.00 68.81 98 ASN A CA 1
ATOM 758 C C . ASN A 1 98 ? 6.090 14.321 -1.766 1.00 68.81 98 ASN A C 1
ATOM 760 O O . ASN A 1 98 ? 6.241 13.439 -0.921 1.00 68.81 98 ASN A O 1
ATOM 764 N N . GLU A 1 99 ? 6.317 15.609 -1.477 1.00 62.97 99 GLU A N 1
ATOM 765 C CA . GLU A 1 99 ? 6.708 16.104 -0.142 1.00 62.97 99 GLU A CA 1
ATOM 766 C C . GLU A 1 99 ? 5.698 15.822 0.968 1.00 62.97 99 GLU A C 1
ATOM 768 O O . GLU A 1 99 ? 6.120 15.534 2.089 1.00 62.97 99 GLU A O 1
ATOM 773 N N . ASP A 1 100 ? 4.408 15.794 0.648 1.00 69.50 100 ASP A N 1
ATOM 774 C CA . ASP A 1 100 ? 3.339 15.568 1.621 1.00 69.50 100 ASP A CA 1
ATOM 775 C C . ASP A 1 100 ? 3.119 14.076 1.922 1.00 69.50 100 ASP A C 1
ATOM 777 O O . ASP A 1 100 ? 2.383 13.702 2.843 1.00 69.50 100 ASP A O 1
ATOM 781 N N . CYS A 1 101 ? 3.805 13.193 1.188 1.00 73.44 101 CYS A N 1
ATOM 782 C CA . CYS A 1 101 ? 3.808 11.768 1.468 1.00 73.44 101 CYS A CA 1
ATOM 783 C C . CYS A 1 101 ? 4.625 11.457 2.730 1.00 73.44 101 CYS A C 1
ATOM 785 O O . CYS A 1 101 ? 5.857 11.532 2.753 1.00 73.44 101 CYS A O 1
ATOM 787 N N . SER A 1 102 ? 3.944 10.961 3.766 1.00 75.19 102 SER A N 1
ATOM 788 C CA . SER A 1 102 ? 4.581 10.558 5.033 1.00 75.19 102 SER A CA 1
ATOM 789 C C . SER A 1 102 ? 5.609 9.427 4.871 1.00 75.19 102 SER A C 1
ATOM 791 O O . SER A 1 102 ? 6.440 9.198 5.748 1.00 75.19 102 SER A O 1
ATOM 793 N N . LEU A 1 103 ? 5.552 8.698 3.754 1.00 75.81 103 LEU A N 1
ATOM 794 C CA . LEU A 1 103 ? 6.445 7.587 3.433 1.00 75.81 103 LEU A CA 1
ATOM 795 C C . LEU A 1 103 ? 7.544 7.965 2.433 1.00 75.81 103 LEU A C 1
ATOM 797 O O . LEU A 1 103 ? 8.341 7.095 2.077 1.00 75.81 103 LEU A O 1
ATOM 801 N N . LYS A 1 104 ? 7.638 9.236 2.010 1.00 74.62 104 LYS A N 1
ATOM 802 C CA . LYS A 1 104 ? 8.581 9.706 0.982 1.00 74.62 104 LYS A CA 1
ATOM 803 C C . LYS A 1 104 ? 10.008 9.227 1.226 1.00 74.62 104 LYS A C 1
ATOM 805 O O . LYS A 1 104 ? 10.630 8.693 0.319 1.00 74.62 104 LYS A O 1
ATOM 810 N N . ASN A 1 105 ? 10.533 9.385 2.440 1.00 75.88 105 ASN A N 1
ATOM 811 C CA . ASN A 1 105 ? 11.926 9.033 2.738 1.00 75.88 105 ASN A CA 1
ATOM 812 C C . ASN A 1 105 ? 12.188 7.522 2.667 1.00 75.88 105 ASN A C 1
ATOM 814 O O . ASN A 1 105 ? 13.239 7.100 2.180 1.00 75.88 105 ASN A O 1
ATOM 818 N N . ASP A 1 106 ? 11.237 6.709 3.124 1.00 72.69 106 ASP A N 1
ATOM 819 C CA . ASP A 1 106 ? 11.349 5.251 3.064 1.00 72.69 106 ASP A CA 1
ATOM 820 C C . ASP A 1 106 ? 11.207 4.761 1.623 1.00 72.69 106 ASP A C 1
ATOM 822 O O . ASP A 1 106 ? 11.986 3.921 1.176 1.00 72.69 106 ASP A O 1
ATOM 826 N N . LEU A 1 107 ? 10.263 5.338 0.875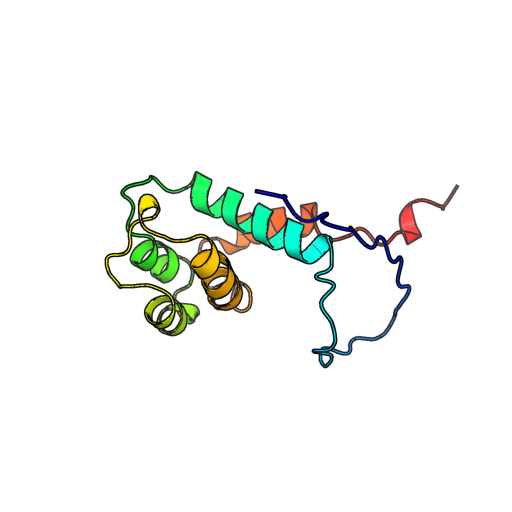 1.00 72.31 107 LEU A N 1
ATOM 827 C CA . LEU A 1 107 ? 10.046 5.039 -0.536 1.00 72.31 107 LEU A CA 1
ATOM 828 C C . LEU A 1 107 ? 11.227 5.500 -1.396 1.00 72.31 107 LEU A C 1
ATOM 830 O O . LEU A 1 107 ? 11.681 4.734 -2.232 1.00 72.31 107 LEU A O 1
ATOM 834 N N . ALA A 1 108 ? 11.807 6.676 -1.154 1.00 71.88 108 ALA A N 1
ATOM 835 C CA . ALA A 1 108 ? 12.952 7.190 -1.908 1.00 71.88 108 ALA A CA 1
ATOM 836 C C . ALA A 1 108 ? 14.219 6.345 -1.702 1.00 71.88 108 ALA A C 1
ATOM 838 O O . ALA A 1 108 ? 14.898 5.996 -2.669 1.00 71.88 108 ALA A O 1
ATOM 839 N N . LYS A 1 109 ? 14.527 5.955 -0.455 1.00 72.31 109 LYS A N 1
ATOM 840 C CA . LYS A 1 109 ? 15.634 5.021 -0.163 1.00 72.31 109 LYS A CA 1
ATOM 841 C C . LYS A 1 109 ? 15.453 3.693 -0.888 1.00 72.31 109 LYS A C 1
ATOM 843 O O . LYS A 1 109 ? 16.420 3.082 -1.338 1.00 72.31 109 LYS A O 1
ATOM 848 N N . PHE A 1 110 ? 14.210 3.255 -0.981 1.00 69.50 110 PHE A N 1
ATOM 849 C CA . PHE A 1 110 ? 13.855 1.984 -1.562 1.00 69.50 110 PHE A CA 1
ATOM 850 C C . PHE A 1 110 ? 13.868 2.021 -3.097 1.00 69.50 110 PHE A C 1
ATOM 852 O O . PHE A 1 110 ? 14.524 1.186 -3.712 1.00 69.50 110 PHE A O 1
ATOM 859 N N . VAL A 1 111 ? 13.277 3.042 -3.722 1.00 66.56 111 VAL A N 1
ATOM 860 C CA . VAL A 1 111 ? 13.366 3.296 -5.170 1.00 66.56 111 VAL A CA 1
ATOM 861 C C . VAL A 1 111 ? 14.827 3.411 -5.596 1.00 66.56 111 VAL A C 1
ATOM 863 O O . VAL A 1 111 ? 15.221 2.751 -6.546 1.00 66.56 111 VAL A O 1
ATOM 866 N N . ASN A 1 112 ? 15.674 4.129 -4.854 1.00 68.75 112 ASN A N 1
ATOM 867 C CA . ASN A 1 112 ? 17.109 4.214 -5.160 1.00 68.75 112 ASN A CA 1
ATOM 868 C C . ASN A 1 112 ? 17.839 2.861 -5.100 1.00 68.75 112 ASN A C 1
ATOM 870 O O . ASN A 1 112 ? 18.848 2.690 -5.778 1.00 68.75 112 ASN A O 1
ATOM 874 N N . LYS A 1 113 ? 17.348 1.899 -4.308 1.00 68.38 113 LYS A N 1
ATOM 875 C CA . LYS A 1 113 ? 17.923 0.549 -4.216 1.00 68.38 113 LYS A CA 1
ATOM 876 C C . LYS A 1 113 ? 17.544 -0.337 -5.406 1.00 68.38 113 LYS A C 1
ATOM 878 O O . LYS A 1 113 ? 18.325 -1.212 -5.770 1.00 68.38 113 LYS A O 1
ATOM 883 N N . PHE A 1 114 ? 16.357 -0.134 -5.975 1.00 64.06 114 PHE A N 1
ATOM 884 C CA . PHE A 1 114 ? 15.823 -0.947 -7.075 1.00 64.06 114 PHE A CA 1
ATOM 885 C C . PHE A 1 114 ? 15.836 -0.236 -8.429 1.00 64.06 114 PHE A C 1
ATOM 887 O O . PHE A 1 114 ? 15.562 -0.872 -9.446 1.00 64.06 114 PHE A O 1
ATOM 894 N N . LYS A 1 115 ? 16.182 1.057 -8.466 1.00 62.09 115 LYS A N 1
ATOM 895 C CA . LYS A 1 115 ? 16.390 1.795 -9.707 1.00 62.09 115 LYS A CA 1
ATOM 896 C C . LYS A 1 115 ? 17.482 1.071 -10.500 1.00 62.09 115 LYS A C 1
ATOM 898 O O . LYS A 1 115 ? 18.558 0.835 -9.945 1.00 62.09 115 LYS A O 1
ATOM 903 N N . PRO A 1 116 ? 17.232 0.709 -11.769 1.00 55.03 116 PRO A N 1
ATOM 904 C CA . PRO A 1 116 ? 18.246 0.090 -12.604 1.00 55.03 116 PRO A CA 1
ATOM 905 C C . PRO A 1 116 ? 19.491 0.979 -12.635 1.00 55.03 116 PRO A C 1
ATOM 907 O O . PRO A 1 116 ? 19.437 2.124 -13.085 1.00 55.03 116 PRO A O 1
ATOM 910 N N . THR A 1 117 ? 20.612 0.480 -12.115 1.00 58.28 117 THR A N 1
ATOM 911 C CA . THR A 1 117 ? 21.898 1.156 -12.277 1.00 58.28 117 THR A CA 1
ATOM 912 C C . THR A 1 117 ? 22.250 1.111 -13.756 1.00 58.28 117 THR A C 1
ATOM 914 O O . THR A 1 117 ? 22.316 0.021 -14.327 1.00 58.28 117 THR A O 1
ATOM 917 N N . SER A 1 118 ? 22.488 2.268 -14.375 1.00 52.56 118 SER A N 1
ATOM 918 C CA . SER A 1 118 ? 22.964 2.353 -15.756 1.00 52.56 118 SER A CA 1
ATOM 919 C C . SER A 1 118 ? 24.167 1.420 -15.934 1.00 52.56 118 SER A C 1
ATOM 921 O O . SER A 1 118 ? 25.153 1.508 -15.193 1.00 52.56 118 SER A O 1
ATOM 923 N N . ALA A 1 119 ? 24.079 0.492 -16.891 1.00 52.25 119 ALA A N 1
ATOM 924 C CA . ALA A 1 119 ? 25.096 -0.534 -17.140 1.00 52.25 119 ALA A CA 1
ATOM 925 C C . ALA A 1 119 ? 26.484 0.045 -17.492 1.00 52.25 119 ALA A C 1
ATOM 927 O O . ALA A 1 119 ? 27.488 -0.664 -17.446 1.00 52.25 119 ALA A O 1
ATOM 928 N N . SER A 1 120 ? 26.561 1.350 -17.761 1.00 48.16 120 SER A N 1
ATOM 929 C CA . SER A 1 120 ? 27.765 2.111 -18.092 1.00 48.16 120 SER A CA 1
ATOM 930 C C . SER A 1 120 ? 28.824 2.177 -16.984 1.00 48.16 120 SER A C 1
ATOM 932 O O . SER A 1 120 ? 29.943 2.594 -17.262 1.00 48.16 120 SER A O 1
ATOM 934 N N . LYS A 1 121 ? 28.538 1.735 -15.749 1.00 49.00 121 LYS A N 1
ATOM 935 C CA . LYS A 1 121 ? 29.536 1.719 -14.657 1.00 49.00 121 LYS A CA 1
ATOM 936 C C . LYS A 1 121 ? 30.159 0.349 -14.358 1.00 49.00 121 LYS A C 1
ATOM 938 O O . LYS A 1 121 ? 30.988 0.265 -13.459 1.00 49.00 121 LYS A O 1
ATOM 943 N N . LYS A 1 122 ? 29.767 -0.720 -15.066 1.00 45.41 122 LYS A N 1
ATOM 944 C CA . LYS A 1 122 ? 30.283 -2.087 -14.830 1.00 45.41 122 LYS A CA 1
ATOM 945 C C . LYS A 1 122 ? 31.328 -2.583 -15.840 1.00 45.41 122 LYS A C 1
ATOM 947 O O . LYS A 1 122 ? 31.814 -3.692 -15.661 1.00 45.41 122 LYS A O 1
ATOM 952 N N . TYR A 1 123 ? 31.698 -1.778 -16.838 1.00 52.22 123 TYR A N 1
ATOM 953 C CA . TYR A 1 123 ? 32.694 -2.145 -17.862 1.00 52.22 123 TYR A CA 1
ATOM 954 C C . TYR A 1 123 ? 33.834 -1.125 -18.012 1.00 52.22 123 TYR A C 1
ATOM 956 O O . TYR A 1 123 ? 34.451 -1.046 -19.069 1.00 52.22 123 TYR A O 1
ATOM 964 N N . ALA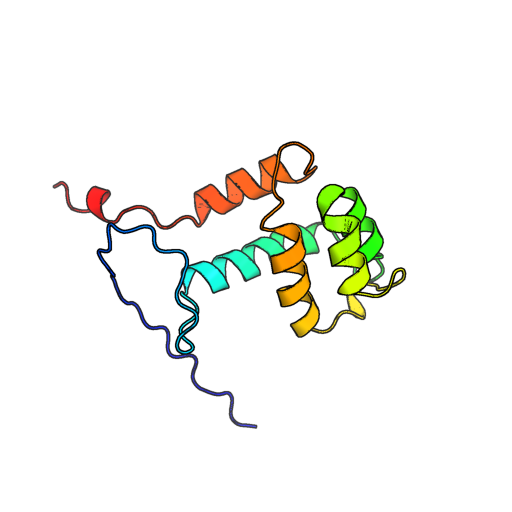 A 1 124 ? 34.101 -0.322 -16.982 1.00 40.91 124 ALA A N 1
ATOM 965 C CA . ALA A 1 124 ? 35.367 0.396 -16.888 1.00 40.91 124 ALA A CA 1
ATOM 966 C C . ALA A 1 124 ? 36.318 -0.483 -16.066 1.00 40.91 124 ALA A C 1
ATOM 968 O O . ALA A 1 124 ? 36.269 -0.455 -14.836 1.00 40.91 124 ALA A O 1
ATOM 969 N N . ASP A 1 125 ? 37.044 -1.343 -16.784 1.00 41.31 125 ASP A N 1
ATOM 970 C CA . ASP A 1 125 ? 38.317 -1.938 -16.351 1.00 41.31 125 ASP A CA 1
ATOM 971 C C . ASP A 1 125 ? 39.315 -0.811 -16.010 1.00 41.31 125 ASP A C 1
ATOM 973 O O . ASP A 1 125 ? 39.362 0.176 -16.788 1.00 41.31 125 ASP A O 1
#

Mean predicted aligned error: 13.23 Å

Sequence (125 aa):
MQIGSLTLANTIANDDDDDLTGVENGTCRAADILLKYAFWLNITAKLTAKTNLSDRLRQWFPESASKISESIGSSAKVVDIEMHHFDSLFE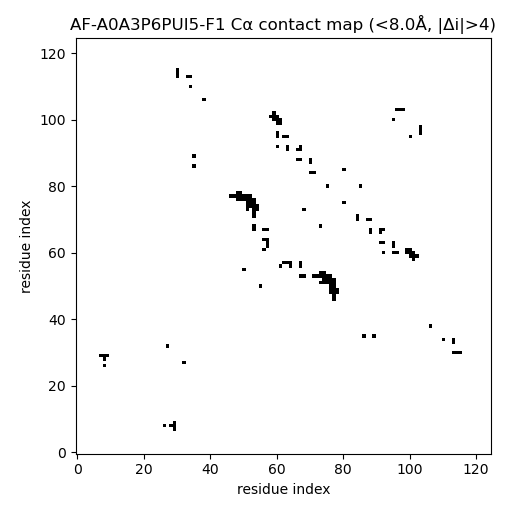AVYMNINEDCSLKNDLAKFVNKFKPTSASKKYAD

Radius of gyration: 17.06 Å; Cα contacts (8 Å, |Δi|>4): 84; chains: 1; bounding box: 53×42×38 Å

Solvent-accessible surface area (backbone atoms only — not comparable to full-atom values): 8004 Å² total; per-residue (Å²): 136,82,82,76,84,84,79,81,75,85,73,84,73,90,67,97,69,96,71,94,78,76,96,72,80,95,72,78,50,65,66,58,56,49,48,54,54,53,51,47,53,60,55,53,73,76,54,52,60,81,38,46,43,42,56,51,48,32,68,35,29,56,92,27,36,67,54,44,56,75,64,40,55,79,80,37,24,50,69,76,58,56,77,73,49,55,54,57,44,44,64,43,42,62,85,56,68,43,90,80,20,78,51,36,71,65,50,50,59,47,48,66,71,67,50,83,74,69,71,84,74,79,74,75,128